Protein AF-A0A838RTB3-F1 (afdb_monomer)

Secondary structure (DSSP, 8-state):
--TT--GGG----SPPP--TT------TT-HHHHHHHHHT--S--GGG---SEEEEE-TT---SSS---EEEEEESTTTSHHHHHHHHGGG--

Sequence (93 aa):
MIATDARGAWRWTGNVITDPRVMHFWDDTKVVGRRFAVQETPAEIDAGIVWDAYFLYGPEAEWKTEPEPLVSWGATVLDEYHTLESNLVPLLK

Radius of gyration: 15.16 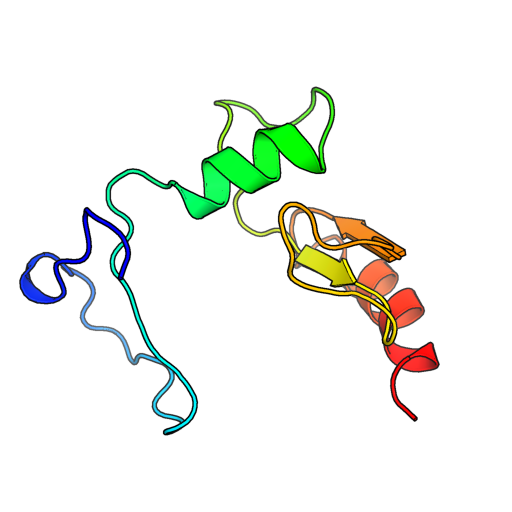Å; Cα contacts (8 Å, |Δi|>4): 92; chains: 1; bounding box: 31×34×36 Å

Foldseek 3Di:
DPPPFDPVPPPDPDDDPPPPVDDDGDDPPLPVQQVCLPPPDPDDDPPRGDDQKDWDAAPPFDPDVDTDDGQDMDPNCVVCVVVVCVRVVVRPD

Structure (mmCIF, N/CA/C/O backbone):
data_AF-A0A838RTB3-F1
#
_entry.id   AF-A0A838RTB3-F1
#
loop_
_atom_site.group_PDB
_atom_site.id
_atom_site.type_symbol
_atom_site.label_atom_id
_atom_site.label_alt_id
_atom_site.label_comp_id
_atom_site.label_asym_id
_atom_site.label_entity_id
_atom_site.label_seq_id
_atom_site.pdbx_PDB_ins_code
_atom_site.Cartn_x
_atom_site.Cartn_y
_atom_site.Cartn_z
_atom_site.occupancy
_atom_site.B_iso_or_equiv
_atom_site.auth_seq_id
_atom_site.auth_comp_id
_atom_site.auth_asym_id
_atom_site.auth_atom_id
_atom_site.pdbx_PDB_model_num
ATOM 1 N N . MET A 1 1 ? -6.716 -5.963 -15.202 1.00 66.25 1 MET A N 1
ATOM 2 C CA . MET A 1 1 ? -5.477 -6.700 -15.532 1.00 66.25 1 MET A CA 1
ATOM 3 C C . MET A 1 1 ? -4.370 -5.667 -15.650 1.00 66.25 1 MET A C 1
ATOM 5 O O . MET A 1 1 ? -4.601 -4.659 -16.309 1.00 66.25 1 MET A O 1
ATOM 9 N N . ILE A 1 2 ? -3.245 -5.845 -14.954 1.00 82.44 2 ILE A N 1
ATOM 10 C CA . ILE A 1 2 ? -2.090 -4.940 -15.082 1.00 82.44 2 ILE A CA 1
ATOM 11 C C . ILE A 1 2 ? -1.431 -5.215 -16.438 1.00 82.44 2 ILE A C 1
ATOM 13 O O . ILE A 1 2 ? -1.355 -6.367 -16.854 1.00 82.44 2 ILE A O 1
ATOM 17 N N . ALA A 1 3 ? -0.992 -4.171 -17.146 1.00 85.94 3 ALA A N 1
ATOM 18 C CA . ALA A 1 3 ? -0.494 -4.287 -18.523 1.00 85.94 3 ALA A CA 1
ATOM 19 C C . ALA A 1 3 ? 0.694 -5.254 -18.678 1.00 85.94 3 ALA A C 1
ATOM 21 O O . ALA A 1 3 ? 0.886 -5.829 -19.744 1.00 85.94 3 ALA A O 1
ATOM 22 N N . THR A 1 4 ? 1.478 -5.435 -17.617 1.00 87.75 4 THR A N 1
ATOM 23 C CA . THR A 1 4 ? 2.660 -6.301 -17.578 1.00 87.75 4 THR A CA 1
ATOM 24 C C . THR A 1 4 ? 2.389 -7.670 -16.958 1.00 87.75 4 THR A C 1
ATOM 26 O O . THR A 1 4 ? 3.339 -8.419 -16.744 1.00 87.75 4 THR A O 1
ATOM 29 N N . ASP A 1 5 ? 1.127 -8.031 -16.693 1.00 88.81 5 ASP A N 1
ATOM 30 C CA . ASP A 1 5 ? 0.796 -9.322 -16.090 1.00 88.81 5 ASP A CA 1
ATOM 31 C C . ASP A 1 5 ? 1.221 -10.494 -16.987 1.00 88.81 5 ASP A C 1
ATOM 33 O O . ASP A 1 5 ? 0.685 -10.728 -18.069 1.00 88.81 5 ASP A O 1
ATOM 37 N N . ALA A 1 6 ? 2.206 -11.246 -16.507 1.00 83.56 6 ALA A N 1
ATOM 38 C CA . ALA A 1 6 ? 2.793 -12.391 -17.171 1.00 83.56 6 ALA A CA 1
ATOM 39 C C . ALA A 1 6 ? 3.167 -13.454 -16.130 1.00 83.56 6 ALA A C 1
ATOM 41 O O . ALA A 1 6 ? 4.317 -13.560 -15.710 1.00 83.56 6 ALA A O 1
ATOM 42 N N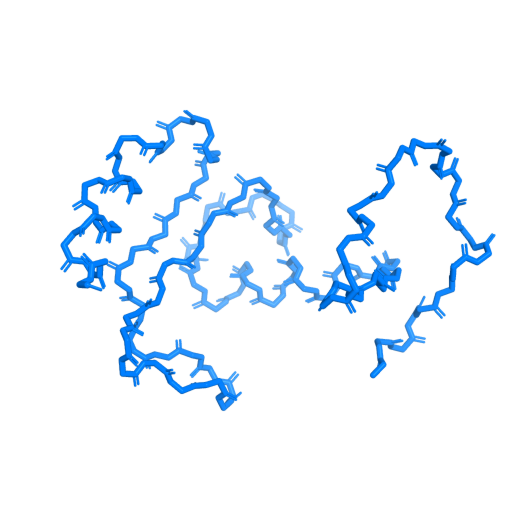 . ARG A 1 7 ? 2.207 -14.301 -15.736 1.00 73.62 7 ARG A N 1
ATOM 43 C CA . ARG A 1 7 ? 2.456 -15.401 -14.777 1.00 73.62 7 ARG A CA 1
ATOM 44 C C . ARG A 1 7 ? 3.590 -16.343 -15.198 1.00 73.62 7 ARG A C 1
ATOM 46 O O . ARG A 1 7 ? 4.284 -16.872 -14.343 1.00 73.62 7 ARG A O 1
ATOM 53 N N . GLY A 1 8 ? 3.811 -16.527 -16.501 1.00 76.12 8 GLY A N 1
ATOM 54 C CA . GLY A 1 8 ? 4.932 -17.321 -17.021 1.00 76.12 8 GLY A CA 1
ATOM 55 C C . GLY A 1 8 ? 6.310 -16.668 -16.840 1.00 76.12 8 GLY A C 1
ATOM 56 O O . GLY A 1 8 ? 7.322 -17.355 -16.926 1.00 76.12 8 GLY A O 1
ATOM 57 N N . ALA A 1 9 ? 6.366 -15.359 -16.572 1.00 79.88 9 ALA A N 1
ATOM 58 C CA . ALA A 1 9 ? 7.598 -14.650 -16.227 1.00 79.88 9 ALA A CA 1
ATOM 59 C C . ALA A 1 9 ? 7.966 -14.804 -14.742 1.00 79.88 9 ALA A C 1
ATOM 61 O O . ALA A 1 9 ? 9.063 -14.417 -14.331 1.00 79.88 9 ALA A O 1
ATOM 62 N N . TRP A 1 10 ? 7.070 -15.376 -13.932 1.00 79.94 10 TRP A N 1
ATOM 63 C CA . TRP A 1 10 ? 7.299 -15.566 -12.511 1.00 79.94 10 TRP A CA 1
ATOM 64 C C . TRP A 1 10 ? 8.384 -16.625 -12.310 1.00 79.94 10 TRP A C 1
ATOM 66 O O . TRP A 1 10 ? 8.176 -17.815 -12.524 1.00 79.94 10 TRP A O 1
ATOM 76 N N . ARG A 1 11 ? 9.581 -16.184 -11.914 1.00 73.50 11 ARG A N 1
ATOM 77 C CA . ARG A 1 11 ? 10.701 -17.086 -11.590 1.00 73.50 11 ARG A CA 1
ATOM 78 C C . ARG A 1 11 ? 10.607 -17.661 -10.172 1.00 73.50 11 ARG A C 1
ATOM 80 O O . ARG A 1 11 ? 11.450 -18.465 -9.786 1.00 73.50 11 ARG A O 1
ATOM 87 N N . TRP A 1 12 ? 9.614 -17.226 -9.396 1.00 70.25 12 TRP A N 1
ATOM 88 C CA . TRP A 1 12 ? 9.387 -17.657 -8.022 1.00 70.25 12 TRP A CA 1
ATOM 89 C C . TRP A 1 12 ? 8.606 -18.972 -7.987 1.00 70.25 12 TRP A C 1
ATOM 91 O O . TRP A 1 12 ? 7.515 -19.067 -8.540 1.00 70.25 12 TRP A O 1
ATOM 101 N N . THR A 1 13 ? 9.164 -19.975 -7.309 1.00 66.69 13 THR A N 1
ATOM 102 C CA . THR A 1 13 ? 8.575 -21.317 -7.158 1.00 66.69 13 THR A CA 1
ATOM 103 C C . THR A 1 13 ? 8.025 -21.572 -5.752 1.00 66.69 13 THR A C 1
ATOM 105 O O . THR A 1 13 ? 7.757 -22.719 -5.400 1.00 66.69 13 THR A O 1
ATOM 108 N N . GLY A 1 14 ? 7.926 -20.541 -4.909 1.00 71.69 14 GLY A N 1
ATOM 109 C CA . GLY A 1 14 ? 7.352 -20.675 -3.572 1.00 71.69 14 GLY A CA 1
ATOM 110 C C . GLY A 1 14 ? 5.827 -20.776 -3.601 1.00 71.69 14 GLY A C 1
ATOM 111 O O . GLY A 1 14 ? 5.184 -20.545 -4.626 1.00 71.69 14 GLY A O 1
ATOM 112 N N . ASN A 1 15 ? 5.240 -21.099 -2.450 1.00 75.00 15 ASN A N 1
ATOM 113 C CA . ASN A 1 15 ? 3.789 -21.157 -2.324 1.00 75.00 15 ASN A CA 1
ATOM 114 C C . ASN A 1 15 ? 3.191 -19.755 -2.453 1.00 75.00 15 ASN A C 1
ATOM 116 O O . ASN A 1 15 ? 3.624 -18.809 -1.796 1.00 75.00 15 ASN A O 1
ATOM 120 N N . VAL A 1 16 ? 2.176 -19.646 -3.297 1.00 81.69 16 VAL A N 1
ATOM 121 C CA . VAL A 1 16 ? 1.319 -18.467 -3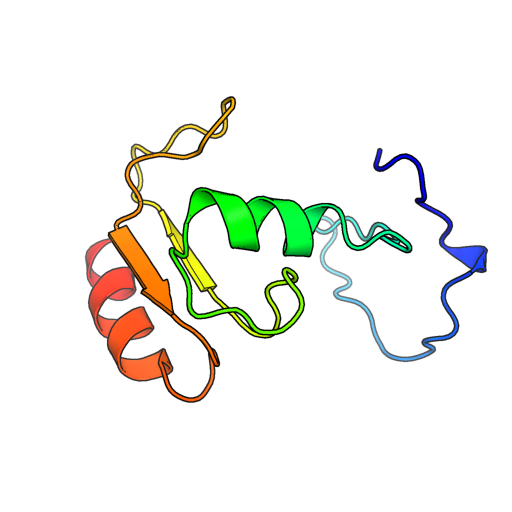.394 1.00 81.69 16 VAL A CA 1
ATOM 122 C C . VAL A 1 16 ? 0.166 -18.611 -2.411 1.00 81.69 16 VAL A C 1
ATOM 124 O O . VAL A 1 16 ? -0.168 -19.724 -2.004 1.00 81.69 16 VAL A O 1
ATOM 127 N N . ILE A 1 17 ? -0.479 -17.505 -2.049 1.00 87.81 17 ILE A N 1
ATOM 128 C CA . ILE A 1 17 ? -1.724 -17.578 -1.278 1.00 87.81 17 ILE A CA 1
ATOM 129 C C . ILE A 1 17 ? -2.772 -18.287 -2.147 1.00 87.81 17 ILE A C 1
ATOM 131 O O . ILE A 1 17 ? -3.087 -17.810 -3.239 1.00 87.81 17 ILE A O 1
ATOM 135 N N . THR A 1 18 ? -3.263 -19.436 -1.680 1.00 87.56 18 THR A N 1
ATOM 136 C CA . THR A 1 18 ? -4.161 -20.339 -2.423 1.00 87.56 18 THR A CA 1
ATOM 137 C C . THR A 1 18 ? -5.645 -20.105 -2.146 1.00 87.56 18 THR A C 1
ATOM 139 O O . THR A 1 18 ? -6.486 -20.807 -2.707 1.00 87.56 18 THR A O 1
ATOM 142 N N . ASP A 1 19 ? -5.982 -19.142 -1.286 1.00 93.06 19 ASP A N 1
ATOM 143 C CA . ASP A 1 19 ? -7.370 -18.780 -1.005 1.00 93.06 19 ASP A CA 1
ATOM 144 C C . ASP A 1 19 ? -8.083 -18.381 -2.315 1.00 93.06 19 ASP A C 1
ATOM 146 O O . ASP A 1 19 ? -7.549 -17.562 -3.069 1.00 93.06 19 ASP A O 1
ATOM 150 N N . PRO A 1 20 ? -9.275 -18.933 -2.615 1.00 90.44 20 PRO A N 1
ATOM 151 C CA . PRO A 1 20 ? -9.969 -18.701 -3.884 1.00 90.44 20 PRO A CA 1
ATOM 152 C C . PRO A 1 20 ? -10.360 -17.236 -4.117 1.00 90.44 20 PRO A C 1
ATOM 154 O O . PRO A 1 20 ? -10.680 -16.860 -5.242 1.00 90.44 20 PRO A O 1
ATOM 157 N N . ARG A 1 21 ? -10.338 -16.401 -3.073 1.00 90.62 21 ARG A N 1
ATOM 158 C CA . ARG A 1 21 ? -10.579 -14.958 -3.168 1.00 90.62 21 ARG A CA 1
ATOM 159 C C . ARG A 1 21 ? -9.353 -14.190 -3.664 1.00 90.62 21 ARG A C 1
ATOM 161 O O . ARG A 1 21 ? -9.469 -13.006 -3.963 1.00 90.62 21 ARG A O 1
ATOM 168 N N . VAL A 1 22 ? -8.183 -14.827 -3.732 1.00 88.25 22 VAL A N 1
ATOM 169 C CA . VAL A 1 22 ? -6.921 -14.164 -4.059 1.00 88.25 22 VAL A CA 1
ATOM 170 C C . VAL A 1 22 ? -6.586 -14.309 -5.536 1.00 88.25 22 VAL A C 1
ATOM 172 O O . VAL A 1 22 ? -6.530 -15.402 -6.099 1.00 88.25 22 VAL A O 1
ATOM 175 N N . MET A 1 23 ? -6.294 -13.169 -6.157 1.00 87.25 23 MET A N 1
ATOM 176 C CA . MET A 1 23 ? -5.761 -13.090 -7.509 1.00 87.25 23 MET A CA 1
ATOM 177 C C . MET A 1 23 ? -4.329 -12.562 -7.471 1.00 87.25 23 MET A C 1
ATOM 179 O O . MET A 1 23 ? -4.066 -11.508 -6.901 1.00 87.25 23 MET A O 1
ATOM 183 N N . HIS A 1 24 ? -3.417 -13.282 -8.124 1.00 84.94 24 HIS A N 1
ATOM 184 C CA . HIS A 1 24 ? -2.024 -12.865 -8.296 1.00 84.94 24 HIS A CA 1
ATOM 185 C C . HIS A 1 24 ? -1.826 -12.264 -9.687 1.00 84.94 24 HIS A C 1
ATOM 187 O O . HIS A 1 24 ? -2.253 -12.867 -10.683 1.00 84.94 24 HIS A O 1
ATOM 193 N N . PHE A 1 25 ? -1.155 -11.114 -9.733 1.00 87.12 25 PHE A N 1
ATOM 194 C CA . PHE A 1 25 ? -0.755 -10.406 -10.948 1.00 87.12 25 PHE A CA 1
ATOM 195 C C . PHE A 1 25 ? 0.748 -10.133 -10.904 1.00 87.12 25 PHE A C 1
ATOM 197 O O . PHE A 1 25 ? 1.274 -9.734 -9.864 1.00 87.12 25 PHE A O 1
ATOM 204 N N . TRP A 1 26 ? 1.437 -10.332 -12.024 1.00 87.00 26 TRP A N 1
ATOM 205 C CA . TRP A 1 26 ? 2.831 -9.917 -12.157 1.00 87.00 26 TRP A CA 1
ATOM 206 C C . TRP A 1 26 ? 2.905 -8.422 -12.487 1.00 87.00 26 TRP A C 1
ATOM 208 O O . TRP A 1 26 ? 2.252 -7.948 -13.413 1.00 87.00 26 TRP A O 1
ATOM 218 N N . ASP A 1 27 ? 3.714 -7.686 -11.728 1.00 88.19 27 ASP A N 1
ATOM 219 C CA . ASP A 1 27 ? 3.924 -6.249 -11.903 1.00 88.19 27 ASP A CA 1
ATOM 220 C C . ASP A 1 27 ? 5.407 -5.972 -12.179 1.00 88.19 27 ASP A C 1
ATOM 222 O O . ASP A 1 27 ? 6.181 -5.567 -11.302 1.00 88.19 27 ASP A O 1
ATOM 226 N N . ASP A 1 28 ? 5.838 -6.249 -13.411 1.00 88.50 28 ASP A N 1
ATOM 227 C CA . ASP A 1 28 ? 7.233 -6.061 -13.833 1.00 88.50 28 ASP A CA 1
ATOM 228 C C . ASP A 1 28 ? 7.686 -4.612 -13.606 1.00 88.50 28 ASP A C 1
ATOM 230 O O . ASP A 1 28 ? 8.717 -4.324 -12.994 1.00 88.50 28 ASP A O 1
ATOM 234 N N . THR A 1 29 ? 6.805 -3.696 -13.993 1.00 89.75 29 THR A N 1
ATOM 235 C CA . THR A 1 29 ? 6.974 -2.248 -13.951 1.00 89.75 29 THR A CA 1
ATOM 236 C C . THR A 1 29 ? 6.617 -1.623 -12.607 1.00 89.75 29 THR A C 1
ATOM 238 O O . THR A 1 29 ? 6.543 -0.400 -12.540 1.00 89.75 29 THR A O 1
ATOM 241 N N . LYS A 1 30 ? 6.399 -2.401 -11.542 1.00 88.94 30 LYS A N 1
ATOM 242 C CA . LYS A 1 30 ? 6.168 -1.894 -10.174 1.00 88.94 30 LYS A CA 1
ATOM 243 C C . LYS A 1 30 ? 5.142 -0.752 -10.115 1.00 88.94 30 LYS A C 1
ATOM 245 O O . LYS A 1 30 ? 5.343 0.219 -9.387 1.00 88.94 30 LYS A O 1
ATOM 250 N N . VAL A 1 31 ? 4.081 -0.824 -10.924 1.00 89.69 31 VAL A N 1
ATOM 251 C CA . VAL A 1 31 ? 3.062 0.229 -11.029 1.00 89.69 31 VAL A CA 1
ATOM 252 C C . VAL A 1 31 ? 2.393 0.484 -9.685 1.00 89.69 31 VAL A C 1
ATOM 254 O O . VAL A 1 31 ? 2.129 1.637 -9.353 1.00 89.69 31 VAL A O 1
ATOM 257 N N . VAL A 1 32 ? 2.183 -0.567 -8.885 1.00 86.81 32 VAL A N 1
ATOM 258 C CA . VAL A 1 32 ? 1.568 -0.445 -7.559 1.00 86.81 32 VAL A CA 1
ATOM 259 C C . VAL A 1 32 ? 2.508 0.310 -6.621 1.00 86.81 32 VAL A C 1
ATOM 261 O O . VAL A 1 32 ? 2.141 1.360 -6.099 1.00 86.81 32 VAL A O 1
ATOM 264 N N . GLY A 1 33 ? 3.748 -0.166 -6.476 1.00 86.62 33 GLY A N 1
ATOM 265 C CA . GLY A 1 33 ? 4.735 0.453 -5.585 1.00 86.62 33 GLY A CA 1
ATOM 266 C C . GLY A 1 33 ? 5.056 1.906 -5.956 1.00 86.62 33 GLY A C 1
ATOM 267 O O . GLY A 1 33 ? 5.221 2.754 -5.084 1.00 86.62 33 GLY A O 1
ATOM 268 N N . ARG A 1 34 ? 5.083 2.233 -7.253 1.00 88.12 34 ARG A N 1
ATOM 269 C CA . ARG A 1 34 ? 5.290 3.611 -7.731 1.00 88.12 34 ARG A CA 1
ATOM 270 C C . ARG A 1 34 ? 4.114 4.529 -7.422 1.00 88.12 34 ARG A C 1
ATOM 272 O O . ARG A 1 34 ? 4.325 5.659 -7.000 1.00 88.12 34 ARG A O 1
ATOM 279 N N . ARG A 1 35 ? 2.879 4.054 -7.615 1.00 85.38 35 ARG A N 1
ATOM 280 C CA . ARG A 1 35 ? 1.669 4.838 -7.327 1.00 85.38 35 ARG A CA 1
ATOM 281 C C . ARG A 1 35 ? 1.607 5.225 -5.853 1.00 85.38 35 ARG A C 1
ATOM 283 O O . ARG A 1 35 ? 1.418 6.395 -5.542 1.00 85.38 35 ARG A O 1
ATOM 290 N N . PHE A 1 36 ? 1.791 4.259 -4.955 1.00 84.88 36 PHE A N 1
ATOM 291 C CA . PHE A 1 36 ? 1.725 4.517 -3.515 1.00 84.88 36 PHE A CA 1
ATOM 292 C C . PHE A 1 36 ? 2.879 5.392 -3.011 1.00 84.88 36 PHE A C 1
ATOM 294 O O . PHE A 1 36 ? 2.658 6.203 -2.119 1.00 84.88 36 PHE A O 1
ATOM 301 N N . ALA A 1 37 ? 4.060 5.310 -3.635 1.00 84.44 37 ALA A N 1
ATOM 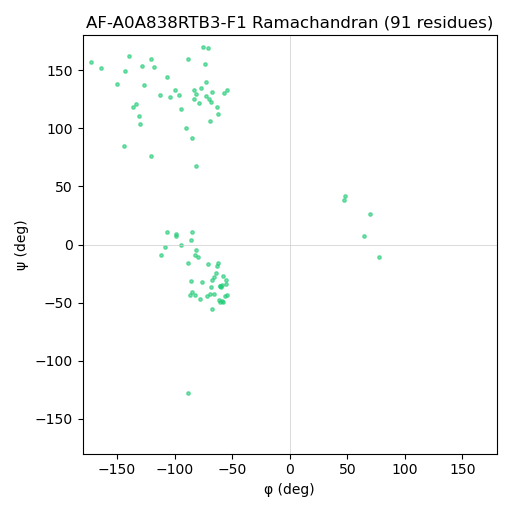302 C CA . ALA A 1 37 ? 5.180 6.185 -3.294 1.00 84.44 37 ALA A CA 1
ATOM 303 C C . ALA A 1 37 ? 4.936 7.670 -3.608 1.00 84.44 37 ALA A C 1
ATOM 305 O O . ALA A 1 37 ? 5.513 8.536 -2.960 1.00 84.44 37 ALA A O 1
ATOM 306 N N . VAL A 1 38 ? 4.104 7.974 -4.609 1.00 79.44 38 VAL A N 1
ATOM 307 C CA . VAL A 1 38 ? 3.760 9.359 -4.972 1.00 79.44 38 VAL A CA 1
ATOM 308 C C . VAL A 1 38 ? 2.619 9.892 -4.114 1.00 79.44 38 VAL A C 1
ATOM 310 O O . VAL A 1 38 ? 2.636 11.057 -3.730 1.00 79.44 38 VAL A O 1
ATOM 313 N N . GLN A 1 39 ? 1.616 9.056 -3.858 1.00 74.12 39 GLN A N 1
ATOM 314 C CA . GLN A 1 39 ? 0.348 9.517 -3.310 1.00 74.12 39 GLN A CA 1
ATOM 315 C C . GLN A 1 39 ? 0.358 9.695 -1.792 1.00 74.12 39 GLN A C 1
ATOM 317 O O . GLN A 1 39 ? -0.162 10.684 -1.295 1.00 74.12 39 GLN A O 1
ATOM 322 N N . GLU A 1 40 ? 0.934 8.744 -1.060 1.00 70.69 40 GLU A N 1
ATOM 323 C CA . GLU A 1 40 ? 0.713 8.640 0.390 1.00 70.69 40 GLU A CA 1
ATOM 324 C C . GLU A 1 40 ? 1.973 8.977 1.210 1.00 70.69 40 GLU A C 1
ATOM 326 O O . GLU A 1 40 ? 1.910 9.110 2.430 1.00 70.69 40 GLU A O 1
ATOM 331 N N . THR A 1 41 ? 3.129 9.132 0.552 1.00 67.94 41 THR A N 1
ATOM 332 C CA . THR A 1 41 ? 4.426 9.363 1.205 1.00 67.94 41 THR A CA 1
ATOM 333 C C . THR A 1 41 ? 5.168 10.550 0.587 1.00 67.94 41 THR A C 1
ATOM 335 O O . THR A 1 41 ? 5.763 10.414 -0.485 1.00 67.94 41 THR A O 1
ATOM 338 N N . PRO A 1 42 ? 5.204 11.724 1.238 1.00 53.03 42 PRO A N 1
ATOM 339 C CA . PRO A 1 42 ? 6.039 12.822 0.780 1.00 53.03 42 PRO A CA 1
ATOM 340 C C . PRO A 1 42 ? 7.500 12.590 1.209 1.00 53.03 42 PRO A C 1
ATOM 342 O O . PRO A 1 42 ? 7.803 12.517 2.392 1.00 53.03 42 PRO A O 1
ATOM 345 N N . ALA A 1 43 ? 8.407 12.544 0.229 1.00 52.41 43 ALA A N 1
ATOM 346 C CA . ALA A 1 43 ? 9.862 12.756 0.335 1.00 52.41 43 ALA A CA 1
ATOM 347 C C . ALA A 1 43 ? 10.798 11.650 0.882 1.00 52.41 43 ALA A C 1
ATOM 349 O O . ALA A 1 43 ? 12.003 11.799 0.690 1.00 52.41 43 ALA A O 1
ATOM 350 N N . GLU A 1 44 ? 10.324 10.548 1.474 1.00 53.03 44 GLU A N 1
ATOM 351 C CA . GLU A 1 44 ? 11.231 9.591 2.162 1.00 53.03 44 GLU A CA 1
ATOM 352 C C . GLU A 1 44 ? 11.452 8.237 1.462 1.00 53.03 44 GLU A C 1
ATOM 354 O O . GLU A 1 44 ? 12.258 7.428 1.918 1.00 53.03 44 GLU A O 1
ATOM 359 N N . ILE A 1 45 ? 10.801 7.982 0.323 1.00 63.00 45 ILE A N 1
ATOM 360 C CA . ILE A 1 45 ? 10.987 6.722 -0.410 1.00 63.00 45 ILE A CA 1
ATOM 361 C 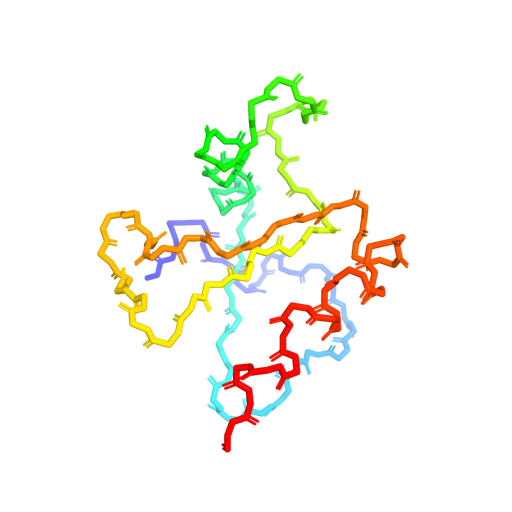C . ILE A 1 45 ? 12.128 6.851 -1.414 1.00 63.00 45 ILE A C 1
ATOM 363 O O . ILE A 1 45 ? 11.966 7.370 -2.524 1.00 63.00 45 ILE A O 1
ATOM 367 N N . ASP A 1 46 ? 13.284 6.328 -1.018 1.00 57.78 46 ASP A N 1
ATOM 368 C CA . ASP A 1 46 ? 14.443 6.185 -1.888 1.00 57.78 46 ASP A CA 1
ATOM 369 C C . ASP A 1 46 ? 14.058 5.395 -3.161 1.00 57.78 46 ASP A C 1
ATOM 371 O O . ASP A 1 46 ? 13.353 4.385 -3.115 1.00 57.78 46 ASP A O 1
ATOM 375 N N . ALA A 1 47 ? 14.457 5.900 -4.329 1.00 67.19 47 ALA A N 1
ATOM 376 C CA . ALA A 1 47 ? 14.132 5.372 -5.664 1.00 67.19 47 ALA A CA 1
ATOM 377 C C . ALA A 1 47 ? 12.649 5.383 -6.133 1.00 67.19 47 ALA A C 1
ATOM 379 O O . ALA A 1 47 ? 12.363 4.869 -7.221 1.00 67.19 47 ALA A O 1
ATOM 380 N N . GLY A 1 48 ? 11.707 5.994 -5.399 1.00 79.62 48 GLY A N 1
ATOM 381 C CA . GLY A 1 48 ? 10.332 6.230 -5.883 1.00 79.62 48 GLY A CA 1
ATOM 382 C C . GLY A 1 48 ? 9.466 4.971 -6.040 1.00 79.62 48 GLY A C 1
ATOM 383 O O . GLY A 1 48 ? 8.555 4.938 -6.871 1.00 79.62 48 GLY A O 1
ATOM 384 N N . ILE A 1 49 ? 9.767 3.915 -5.281 1.00 86.06 49 ILE A N 1
ATOM 385 C CA . ILE A 1 49 ? 8.977 2.680 -5.219 1.00 86.06 49 ILE A CA 1
ATOM 386 C C . ILE A 1 49 ? 8.799 2.313 -3.750 1.00 86.06 49 ILE A C 1
ATOM 388 O O . ILE A 1 49 ? 9.793 2.083 -3.066 1.00 86.06 49 ILE A O 1
ATOM 392 N N . VAL A 1 50 ? 7.555 2.220 -3.273 1.00 86.00 50 VAL A N 1
ATOM 393 C CA . VAL A 1 50 ? 7.300 1.727 -1.917 1.00 86.00 50 VAL A CA 1
ATOM 394 C C . VAL A 1 50 ? 7.436 0.209 -1.872 1.00 86.00 50 VAL A C 1
ATOM 3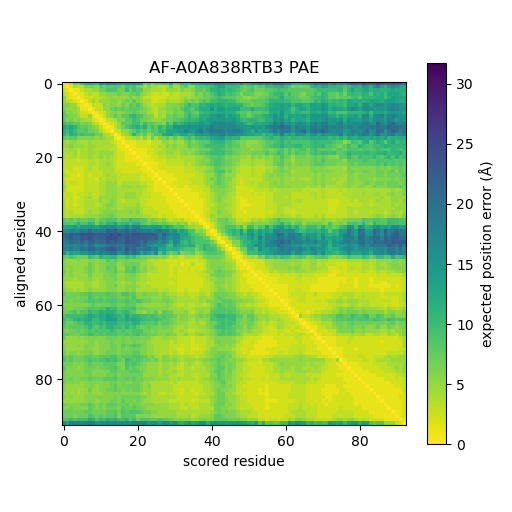96 O O . VAL A 1 50 ? 6.913 -0.505 -2.734 1.00 86.00 50 VAL A O 1
ATOM 399 N N . TRP A 1 51 ? 8.127 -0.267 -0.844 1.00 84.75 51 TRP A N 1
ATOM 400 C CA . TRP A 1 51 ? 8.286 -1.675 -0.503 1.00 84.75 51 TRP A CA 1
ATOM 401 C C . TRP A 1 51 ? 7.923 -1.872 0.961 1.00 84.75 51 TRP A C 1
ATOM 403 O O . TRP A 1 51 ? 8.035 -0.934 1.746 1.00 84.75 51 TRP A O 1
ATOM 413 N N . ASP A 1 52 ? 7.493 -3.085 1.307 1.00 84.88 52 ASP A N 1
ATOM 414 C CA . ASP A 1 52 ? 7.312 -3.527 2.693 1.00 84.88 52 ASP A CA 1
ATOM 415 C C . ASP A 1 52 ? 6.547 -2.529 3.578 1.00 84.88 52 ASP A C 1
ATOM 417 O O . ASP A 1 52 ? 6.902 -2.311 4.734 1.00 84.88 52 ASP A O 1
ATOM 421 N N . ALA A 1 53 ? 5.486 -1.926 3.036 1.00 87.12 53 ALA A N 1
ATOM 422 C CA . ALA A 1 53 ? 4.684 -0.899 3.695 1.00 87.12 53 ALA A CA 1
ATOM 423 C C . ALA A 1 53 ? 3.220 -1.320 3.844 1.00 87.12 53 ALA A C 1
ATOM 425 O O . ALA A 1 53 ? 2.721 -2.163 3.091 1.00 87.12 53 ALA A O 1
ATOM 426 N N . TYR A 1 54 ? 2.514 -0.679 4.774 1.00 90.19 54 TYR A N 1
ATOM 427 C CA . TYR A 1 54 ? 1.058 -0.742 4.860 1.00 90.19 54 TYR A CA 1
ATOM 428 C C . TYR A 1 54 ? 0.427 0.636 4.657 1.00 90.19 54 TYR A C 1
ATOM 430 O O . TYR A 1 54 ? 1.005 1.665 5.003 1.00 90.19 54 TYR A O 1
ATOM 438 N N . PHE A 1 55 ? -0.810 0.613 4.163 1.00 90.88 55 PHE A N 1
ATOM 439 C CA . PHE A 1 55 ? -1.717 1.754 4.106 1.00 90.88 55 PHE A CA 1
ATOM 440 C C . PHE A 1 55 ? -3.055 1.294 4.684 1.00 90.88 55 PHE A C 1
ATOM 442 O O . PHE A 1 55 ? -3.720 0.422 4.119 1.00 90.88 55 PHE A O 1
ATOM 449 N N . LEU A 1 56 ? -3.407 1.812 5.857 1.00 92.62 56 LEU A N 1
ATOM 450 C CA . LEU A 1 56 ? -4.635 1.486 6.567 1.00 92.62 56 LEU A CA 1
ATOM 451 C C . LEU A 1 56 ? -5.702 2.515 6.211 1.00 92.62 56 LEU A C 1
ATOM 453 O O . LEU A 1 56 ? -5.583 3.690 6.554 1.00 92.62 56 LEU A O 1
ATOM 457 N N . TYR A 1 57 ? -6.767 2.049 5.572 1.00 92.19 57 TYR A N 1
ATOM 458 C CA . TYR A 1 57 ? -7.923 2.860 5.214 1.00 92.19 57 TYR A CA 1
ATOM 459 C C . TYR A 1 57 ? -9.113 2.528 6.118 1.00 92.19 57 TYR A C 1
ATOM 461 O O . TYR A 1 57 ? -9.293 1.379 6.526 1.00 92.19 57 TYR A O 1
ATOM 469 N N . GLY A 1 58 ? -9.907 3.546 6.453 1.00 90.94 58 GLY A N 1
ATOM 470 C CA . GLY A 1 58 ? -11.078 3.393 7.318 1.00 90.94 58 GLY A CA 1
ATOM 471 C C . GLY A 1 58 ? -12.236 2.633 6.648 1.00 90.94 58 GLY A C 1
ATOM 472 O O . GLY A 1 58 ? -12.227 2.438 5.435 1.00 90.94 58 GLY A O 1
ATOM 473 N N . PRO A 1 59 ? -13.276 2.239 7.407 1.00 90.44 59 PRO A N 1
ATOM 474 C CA . PRO A 1 59 ? -14.426 1.494 6.874 1.00 90.44 59 PRO A CA 1
ATOM 475 C C . PRO A 1 59 ? -15.246 2.276 5.837 1.00 90.44 59 PRO A C 1
ATOM 477 O O . PRO A 1 59 ? -15.890 1.671 4.988 1.00 90.44 59 PRO A O 1
ATOM 480 N N . GLU A 1 60 ? -15.190 3.606 5.885 1.00 90.69 60 GLU A N 1
ATOM 481 C CA . GLU A 1 60 ? -15.853 4.493 4.921 1.00 90.69 60 GLU A CA 1
ATOM 482 C C . GLU A 1 60 ? -14.999 4.746 3.667 1.00 90.69 60 GLU A C 1
ATOM 484 O O . GLU A 1 60 ? -15.375 5.557 2.823 1.00 90.69 60 GLU A O 1
ATOM 489 N N . ALA A 1 61 ? -13.828 4.106 3.550 1.00 91.50 61 ALA A N 1
ATOM 490 C CA . ALA A 1 61 ? -12.931 4.367 2.440 1.00 91.50 61 ALA A CA 1
ATOM 491 C C . ALA A 1 61 ? -13.449 3.782 1.126 1.00 91.50 61 ALA A C 1
ATOM 493 O O . ALA A 1 61 ? -13.721 2.585 1.005 1.00 91.50 61 ALA A O 1
ATOM 494 N N . GLU A 1 62 ? -13.516 4.631 0.104 1.00 90.69 62 GLU A N 1
ATOM 495 C CA . GLU A 1 62 ? -13.948 4.236 -1.230 1.00 90.69 62 GLU A CA 1
ATOM 496 C C . GLU A 1 62 ? -12.758 4.107 -2.182 1.00 90.69 62 GLU A C 1
ATOM 498 O O . GLU A 1 62 ? -11.992 5.044 -2.394 1.00 90.69 62 GLU A O 1
ATOM 503 N N . TRP A 1 63 ? -12.644 2.958 -2.847 1.00 82.88 63 TRP A N 1
ATOM 504 C CA . TRP A 1 63 ? -11.600 2.695 -3.840 1.00 82.88 63 TRP A CA 1
ATOM 505 C C . TRP A 1 63 ? -11.962 3.304 -5.203 1.00 82.88 63 TRP A C 1
ATOM 507 O O . TRP A 1 63 ? -12.267 2.593 -6.161 1.00 82.88 63 TRP A O 1
ATOM 517 N N . LYS A 1 64 ? -11.979 4.642 -5.265 1.00 84.06 64 LYS A N 1
ATOM 518 C CA . LYS A 1 64 ? -12.122 5.427 -6.503 1.00 84.06 64 LYS A CA 1
ATOM 519 C C . LYS A 1 64 ? -10.737 5.688 -7.113 1.00 84.06 64 LYS A C 1
ATOM 521 O O . LYS A 1 64 ? -9.980 4.752 -7.344 1.00 84.06 64 LYS A O 1
ATOM 526 N N . THR A 1 65 ? -10.402 6.943 -7.406 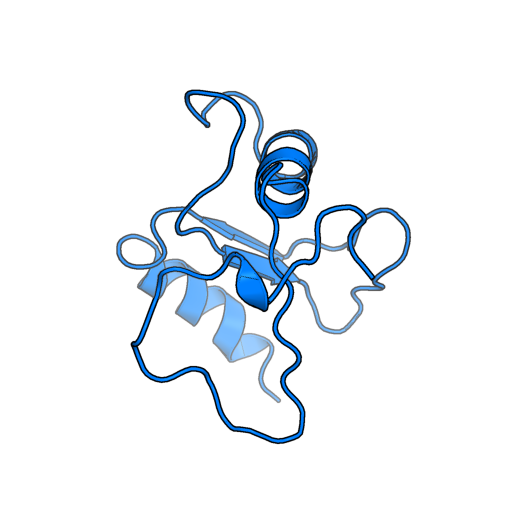1.00 80.12 65 THR A N 1
ATOM 527 C CA . THR A 1 65 ? -9.074 7.333 -7.908 1.00 80.12 65 THR A CA 1
ATOM 528 C C . THR A 1 65 ? -8.025 7.228 -6.802 1.00 80.12 65 THR A C 1
ATOM 530 O O . THR A 1 65 ? -6.939 6.684 -7.005 1.00 80.12 65 THR A O 1
ATOM 533 N N . GLU A 1 66 ? -8.386 7.710 -5.616 1.00 81.62 66 GLU A N 1
ATOM 534 C CA . GLU A 1 66 ? -7.548 7.746 -4.428 1.00 81.62 66 GLU A CA 1
ATOM 535 C C . GLU A 1 66 ? -8.398 7.299 -3.235 1.00 81.62 66 GLU A C 1
ATOM 537 O O . GLU A 1 66 ? -9.447 7.902 -2.999 1.00 81.62 66 GLU A O 1
ATOM 542 N N . PRO A 1 67 ? -8.040 6.194 -2.557 1.00 83.94 67 PRO A N 1
ATOM 543 C CA . PRO A 1 67 ? -8.775 5.739 -1.394 1.00 83.94 67 PRO A CA 1
ATOM 544 C C . PRO A 1 67 ? -8.537 6.708 -0.239 1.00 83.94 67 PRO A C 1
ATOM 546 O O . PRO A 1 67 ? -7.408 6.970 0.152 1.00 83.94 67 PRO A O 1
ATOM 549 N N . GLU A 1 68 ? -9.624 7.221 0.319 1.00 85.88 68 GLU A N 1
ATOM 550 C CA . GLU A 1 68 ? -9.633 8.111 1.475 1.00 85.88 68 GLU A CA 1
ATOM 551 C C . GLU A 1 68 ? -10.846 7.770 2.352 1.00 85.88 68 GLU A C 1
ATOM 553 O O . GLU A 1 68 ? -11.871 7.362 1.802 1.00 85.88 68 GLU A O 1
ATOM 558 N N . PRO A 1 69 ? -10.782 7.953 3.684 1.00 87.44 69 PRO A N 1
ATOM 559 C CA . PRO A 1 69 ? -9.656 8.519 4.423 1.00 87.44 69 PRO A CA 1
ATOM 560 C C . PRO A 1 69 ? -8.567 7.478 4.721 1.00 87.44 69 PRO A C 1
ATOM 562 O O . PRO A 1 69 ? -8.850 6.383 5.223 1.00 87.44 69 PRO A O 1
ATOM 565 N N . LEU A 1 70 ? -7.310 7.846 4.457 1.00 89.12 70 LEU A N 1
ATOM 566 C CA . LEU A 1 70 ? -6.155 7.141 5.006 1.00 89.12 70 LEU A CA 1
ATOM 567 C C . LEU A 1 70 ? -6.115 7.390 6.520 1.00 89.12 70 LEU A C 1
ATOM 569 O O . LEU A 1 70 ? -6.075 8.531 6.974 1.00 89.12 70 LEU A O 1
ATOM 573 N N . VAL A 1 71 ? -6.138 6.316 7.301 1.00 92.38 71 VAL A N 1
ATOM 574 C CA . VAL A 1 71 ? -6.078 6.365 8.768 1.00 92.38 71 VAL A CA 1
ATOM 575 C C . VAL A 1 71 ? -4.629 6.399 9.238 1.00 92.38 71 VAL A C 1
ATOM 577 O O . VAL A 1 71 ? -4.289 7.142 10.153 1.00 92.38 71 VAL A O 1
ATOM 580 N N . SER A 1 72 ? -3.776 5.572 8.636 1.00 91.44 72 SER A N 1
ATOM 581 C CA . SER A 1 72 ? -2.369 5.435 9.009 1.00 91.44 72 SER A CA 1
ATOM 582 C C . SER A 1 72 ? -1.596 4.730 7.898 1.00 91.44 72 SER A C 1
ATOM 584 O O . SER A 1 72 ? -2.159 3.926 7.157 1.00 91.44 72 SER A O 1
ATOM 586 N N . TRP A 1 73 ? -0.304 5.010 7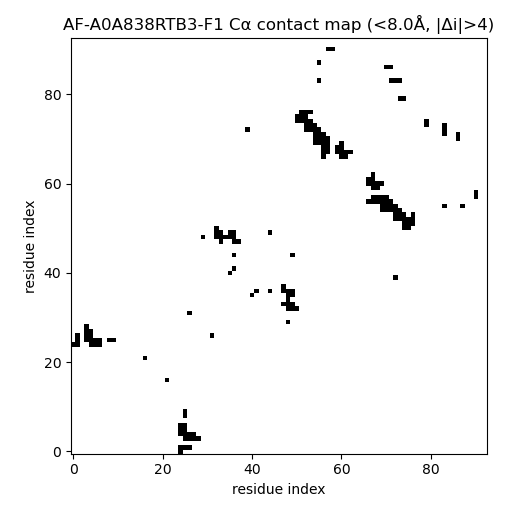.788 1.00 90.12 73 TRP A N 1
ATOM 587 C CA . TRP A 1 73 ? 0.622 4.277 6.934 1.00 90.12 73 TRP A CA 1
ATOM 588 C C . TRP A 1 73 ? 1.949 4.088 7.667 1.00 90.12 73 TRP A C 1
ATOM 590 O O . TRP A 1 73 ? 2.226 4.795 8.638 1.00 90.12 73 TRP A O 1
ATOM 600 N N . GLY A 1 74 ? 2.762 3.145 7.198 1.00 88.38 74 GLY A N 1
ATOM 601 C CA . GLY A 1 74 ? 4.100 2.931 7.739 1.00 88.38 74 GLY A CA 1
ATOM 602 C C . GLY A 1 74 ? 4.921 1.930 6.934 1.00 88.38 74 GLY A C 1
ATOM 603 O O . GLY A 1 74 ? 4.370 1.090 6.217 1.00 88.38 74 GLY A O 1
ATOM 604 N N . ALA A 1 75 ? 6.244 2.033 7.059 1.00 86.00 75 ALA A N 1
ATOM 605 C CA . ALA A 1 75 ? 7.231 1.129 6.478 1.00 86.00 75 ALA A CA 1
ATOM 606 C C . ALA A 1 75 ? 8.488 1.090 7.382 1.00 86.00 75 ALA A C 1
ATOM 608 O O . ALA A 1 75 ? 8.930 2.136 7.837 1.00 86.00 75 ALA A O 1
ATOM 609 N N . THR A 1 76 ? 9.120 -0.055 7.651 1.00 86.81 76 THR A N 1
ATOM 610 C CA . THR A 1 76 ? 8.695 -1.399 7.240 1.00 86.81 76 THR A CA 1
ATOM 611 C C . THR A 1 76 ? 7.495 -1.883 8.065 1.00 86.81 76 THR A C 1
ATOM 613 O O . THR A 1 76 ? 7.304 -1.457 9.202 1.00 86.81 76 THR A O 1
ATOM 616 N N . VAL A 1 77 ? 6.679 -2.803 7.536 1.00 85.44 77 VAL A N 1
ATOM 617 C CA . VAL A 1 77 ? 5.553 -3.393 8.298 1.00 85.44 77 VAL A CA 1
ATOM 618 C C . VAL A 1 77 ? 6.021 -4.015 9.619 1.00 85.44 77 VAL A C 1
ATOM 620 O O . VAL A 1 77 ? 5.290 -3.967 10.605 1.00 85.44 77 VAL A O 1
ATOM 623 N N . LEU A 1 78 ? 7.228 -4.591 9.651 1.00 88.25 78 LEU A N 1
ATOM 624 C CA . LEU A 1 78 ? 7.786 -5.199 10.861 1.00 88.25 78 LEU A CA 1
ATOM 625 C C . LEU A 1 78 ? 8.129 -4.164 11.933 1.00 88.25 78 LEU A C 1
ATOM 627 O O . LEU A 1 78 ? 7.922 -4.448 13.108 1.00 88.25 78 LEU A O 1
ATOM 631 N N . ASP A 1 79 ? 8.619 -2.989 11.547 1.00 88.81 79 ASP A N 1
ATOM 632 C CA . ASP A 1 79 ? 8.955 -1.926 12.500 1.00 88.81 79 ASP A CA 1
ATOM 633 C C . ASP A 1 79 ? 7.693 -1.216 13.012 1.00 88.81 79 ASP A C 1
ATOM 635 O O . ASP A 1 79 ? 7.608 -0.831 14.176 1.00 88.81 79 ASP A O 1
ATOM 639 N N . GLU A 1 80 ? 6.670 -1.116 12.163 1.00 91.25 80 GLU A N 1
ATOM 640 C CA . GLU A 1 80 ? 5.460 -0.337 12.433 1.00 91.25 80 GLU A CA 1
ATOM 641 C C . GLU A 1 80 ? 4.267 -1.168 12.933 1.00 91.25 80 GLU A C 1
ATOM 643 O O . GLU A 1 80 ? 3.151 -0.655 13.063 1.00 91.25 80 GLU A O 1
ATOM 648 N N . TYR A 1 81 ? 4.463 -2.458 13.224 1.00 93.62 81 TYR A N 1
ATOM 649 C CA . TYR A 1 81 ? 3.351 -3.367 13.522 1.00 93.62 81 TYR A CA 1
ATOM 650 C C . TYR A 1 81 ? 2.526 -2.944 14.749 1.00 93.62 81 TYR A C 1
ATOM 652 O O . TYR A 1 81 ? 1.307 -3.100 14.737 1.00 93.62 81 TYR A O 1
ATOM 660 N N . HIS A 1 82 ? 3.154 -2.373 15.783 1.00 96.19 82 HIS A N 1
ATOM 661 C CA . HIS A 1 82 ? 2.446 -1.869 16.965 1.00 96.19 82 HIS A CA 1
ATOM 662 C C . HIS A 1 82 ? 1.542 -0.676 16.630 1.00 96.19 82 HIS A C 1
ATOM 664 O O . HIS A 1 82 ? 0.401 -0.613 17.093 1.00 96.19 82 HIS A O 1
ATOM 670 N N . THR A 1 83 ? 2.031 0.257 15.807 1.00 94.81 83 THR A N 1
ATOM 671 C CA . THR A 1 83 ? 1.252 1.397 15.304 1.00 94.81 83 THR A CA 1
ATOM 672 C C . THR A 1 83 ? 0.071 0.898 14.475 1.00 94.81 83 THR A C 1
ATOM 674 O O . THR A 1 83 ? -1.070 1.311 14.699 1.00 94.81 83 THR A O 1
ATOM 677 N N . LEU A 1 84 ? 0.331 -0.041 13.559 1.00 95.19 84 LEU A N 1
ATOM 678 C CA . LEU A 1 84 ? -0.697 -0.663 12.731 1.00 95.19 84 LEU A CA 1
ATOM 679 C C . LEU A 1 84 ? -1.768 -1.345 13.589 1.00 95.19 84 LEU A C 1
ATOM 681 O O . LEU A 1 84 ? -2.951 -1.092 13.388 1.00 95.19 84 LEU A O 1
ATOM 685 N N . GLU A 1 85 ? -1.381 -2.176 14.558 1.00 96.00 85 GLU A N 1
ATOM 686 C CA . GLU A 1 85 ? -2.313 -2.869 15.452 1.00 96.00 85 GLU A CA 1
ATOM 687 C C . GLU A 1 85 ? -3.185 -1.878 16.233 1.00 96.00 85 GLU A C 1
ATOM 689 O O . GLU A 1 85 ? -4.413 -1.998 16.221 1.00 96.00 85 GLU A O 1
ATOM 694 N N . SER A 1 86 ? -2.574 -0.857 16.843 1.00 96.81 86 SER A N 1
ATOM 695 C CA . SER A 1 86 ? -3.291 0.171 17.606 1.00 96.81 86 SER A CA 1
ATOM 696 C C . SER A 1 86 ? -4.331 0.915 16.762 1.00 96.81 86 SER A C 1
ATOM 698 O O . SER A 1 86 ? -5.386 1.285 17.277 1.00 96.81 86 SER A O 1
ATOM 700 N N . ASN A 1 87 ? -4.050 1.137 15.475 1.00 95.38 87 ASN A N 1
ATOM 701 C CA . ASN A 1 87 ? -4.959 1.834 14.565 1.00 95.38 87 ASN A CA 1
ATOM 702 C C . ASN A 1 87 ? -5.999 0.898 13.930 1.00 95.38 87 ASN A C 1
ATOM 704 O O . ASN A 1 87 ? -7.118 1.326 13.652 1.00 95.38 87 ASN A O 1
ATOM 708 N N . LEU A 1 88 ? -5.653 -0.373 13.712 1.00 95.12 88 LEU A N 1
ATOM 709 C CA . LEU A 1 88 ? -6.520 -1.370 13.087 1.00 95.12 88 LEU A CA 1
ATOM 710 C C . LEU A 1 88 ? -7.570 -1.913 14.057 1.00 95.12 88 LEU A C 1
ATOM 712 O O . LEU A 1 88 ? -8.738 -2.006 13.687 1.00 95.12 88 LEU A O 1
ATOM 716 N N . VAL A 1 89 ? -7.182 -2.280 15.283 1.00 96.12 89 VAL A N 1
ATOM 717 C CA . VAL A 1 89 ? -8.073 -2.959 16.243 1.00 96.12 89 VAL A CA 1
ATOM 718 C C . VAL A 1 89 ? -9.385 -2.196 16.488 1.00 96.12 89 VAL A C 1
ATOM 720 O O . VAL A 1 89 ? -10.437 -2.831 16.436 1.00 96.12 89 VAL A O 1
ATOM 723 N N . PRO A 1 90 ? -9.402 -0.859 16.666 1.00 94.38 90 PRO A N 1
ATOM 724 C CA . PRO A 1 90 ? -10.650 -0.106 16.826 1.00 94.38 90 PRO A CA 1
ATOM 725 C C 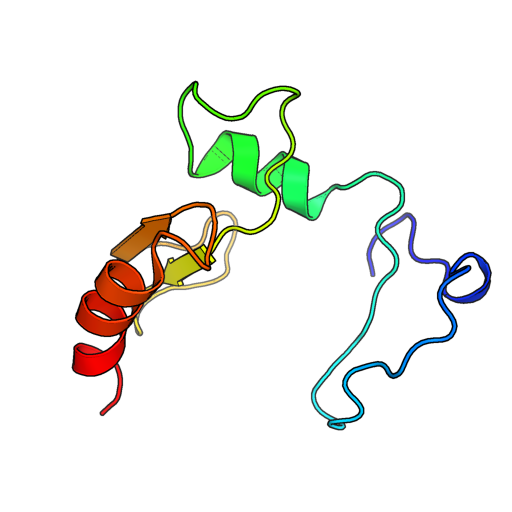. PRO A 1 90 ? -11.597 -0.149 15.614 1.00 94.38 90 PRO A C 1
ATOM 727 O O . PRO A 1 90 ? -12.780 0.170 15.751 1.00 94.38 90 PRO A O 1
ATOM 730 N N . LEU A 1 91 ? -11.092 -0.509 14.429 1.00 91.69 91 LEU A N 1
ATOM 731 C CA . LEU A 1 91 ? -11.870 -0.621 13.190 1.00 91.69 91 LEU A CA 1
ATOM 732 C C . LEU A 1 91 ? -12.496 -2.013 13.012 1.00 91.69 91 LEU A C 1
ATOM 734 O O . LEU A 1 91 ? -13.413 -2.170 12.206 1.00 91.69 91 LEU A O 1
ATOM 738 N N . LEU A 1 92 ? -12.027 -3.013 13.764 1.00 89.81 92 LEU A N 1
ATOM 739 C CA . LEU A 1 92 ? -12.555 -4.375 13.763 1.00 89.81 92 LEU A CA 1
ATOM 740 C C . LEU A 1 92 ? -13.750 -4.445 14.726 1.00 89.81 92 LEU A C 1
ATOM 742 O O . LEU A 1 92 ? -13.582 -4.647 15.927 1.00 89.81 92 LEU A O 1
ATOM 746 N N . LYS A 1 93 ? -14.959 -4.223 14.209 1.00 72.62 93 LYS A N 1
ATOM 747 C CA . LYS A 1 93 ? -16.213 -4.451 14.943 1.00 72.62 93 LYS A CA 1
ATOM 748 C C . LYS A 1 93 ? -16.758 -5.849 14.692 1.00 72.62 93 LYS A C 1
ATOM 750 O O . LYS A 1 93 ? -16.675 -6.302 13.529 1.00 72.62 93 LYS A O 1
#

Solvent-accessible surface area (backbone atoms only — not comparable to full-atom values): 6120 Å² total; per-residue (Å²): 132,63,96,58,52,39,74,89,71,58,85,74,86,70,90,69,83,79,56,89,89,59,84,90,74,38,60,81,78,41,59,65,27,33,51,50,29,68,75,79,42,88,90,76,57,74,92,52,44,53,64,64,58,49,77,42,63,46,95,84,39,46,86,67,96,65,64,42,54,70,73,50,68,46,66,45,47,83,80,35,42,67,62,50,47,69,64,46,54,83,71,66,124

Mean predicted aligned error: 6.52 Å

pLDDT: mean 84.17, std 9.87, range [52.41, 96.81]